Protein AF-A0A429MJQ7-F1 (afdb_monomer_lite)

Organism: Acinetobacter baumannii (NCBI:txid470)

Secondary structure (DSSP, 8-state):
-HHHHHHHHHHHHHHHHHHHHHHHHHHHHHHT-TTS-HHHHHHHHHHHHHHHHHHHTHHHHHHTHHHHHHTHHHHHHHHHHHHHHHHHHHHHHHHH-HHHHHHHHHHHHHHHHHHHHHHH-

InterPro domains:
  IPR000620 EamA domain [PF00892] (12-120)

Radius of gyration: 17.66 Å; chains: 1; bounding box: 42×36×40 Å

Structure (mmCIF, N/CA/C/O backbone):
data_AF-A0A429MJQ7-F1
#
_entry.id   AF-A0A429MJQ7-F1
#
loop_
_atom_site.group_PDB
_atom_site.id
_atom_site.type_symbol
_atom_site.label_atom_id
_atom_site.label_alt_id
_atom_site.label_comp_id
_atom_site.label_asym_id
_atom_site.label_entity_id
_atom_site.label_seq_id
_atom_site.pdbx_PDB_ins_code
_atom_site.Cartn_x
_atom_site.Cartn_y
_atom_site.Cartn_z
_atom_site.occupancy
_atom_site.B_iso_or_equiv
_atom_site.auth_seq_id
_atom_site.auth_comp_id
_atom_site.auth_asym_id
_atom_site.auth_atom_id
_atom_site.pdbx_PDB_model_num
ATOM 1 N N . MET A 1 1 ? -11.933 22.660 21.557 1.00 44.38 1 MET A N 1
ATOM 2 C CA . MET A 1 1 ? -12.218 21.911 20.311 1.00 44.38 1 MET A CA 1
ATOM 3 C C . MET A 1 1 ? -11.469 22.449 19.082 1.00 44.38 1 MET A C 1
ATOM 5 O O . MET A 1 1 ? -11.061 21.645 18.264 1.00 44.38 1 MET A O 1
ATOM 9 N N . ILE A 1 2 ? -11.197 23.759 18.964 1.00 45.25 2 ILE A N 1
ATOM 10 C CA . ILE A 1 2 ? -10.475 24.341 17.806 1.00 45.25 2 ILE A CA 1
ATOM 11 C C . ILE A 1 2 ? -8.938 24.143 17.866 1.00 45.25 2 ILE A C 1
ATOM 13 O O . ILE A 1 2 ? -8.299 24.021 16.824 1.00 45.25 2 ILE A O 1
ATOM 17 N N . SER A 1 3 ? -8.317 24.036 19.052 1.00 40.22 3 SER A N 1
ATOM 18 C CA . SER A 1 3 ? -6.850 23.861 19.140 1.00 40.22 3 SER A CA 1
ATOM 19 C C . SER A 1 3 ? -6.355 22.440 18.824 1.00 40.22 3 SER A C 1
ATOM 21 O O . SER A 1 3 ? -5.224 22.283 18.370 1.00 40.22 3 SER A O 1
ATOM 23 N N . VAL A 1 4 ? -7.203 21.413 18.978 1.00 48.84 4 VAL A N 1
ATOM 24 C CA . VAL A 1 4 ? -6.865 20.017 18.630 1.00 48.84 4 VAL A CA 1
ATOM 25 C C . VAL A 1 4 ? -6.755 19.844 17.109 1.00 48.84 4 VAL A C 1
ATOM 27 O O . VAL A 1 4 ? -5.870 19.142 16.633 1.00 48.84 4 VAL A O 1
ATOM 30 N N . ILE A 1 5 ? -7.569 20.570 16.335 1.00 51.25 5 ILE A N 1
ATOM 31 C CA . ILE A 1 5 ? -7.553 20.530 14.863 1.00 51.25 5 ILE A CA 1
ATOM 32 C C . ILE A 1 5 ? -6.274 21.183 14.309 1.00 51.25 5 ILE A C 1
ATOM 34 O O . ILE A 1 5 ? -5.675 20.674 13.363 1.00 51.25 5 ILE A O 1
ATOM 38 N N . LYS A 1 6 ? -5.785 22.258 14.947 1.00 48.09 6 LYS A N 1
ATOM 39 C CA . LYS A 1 6 ? -4.540 22.930 14.537 1.00 48.09 6 LYS A CA 1
ATOM 40 C C . LYS A 1 6 ? -3.301 22.053 14.739 1.00 48.09 6 LYS A C 1
ATOM 42 O O . LYS A 1 6 ? -2.450 22.023 13.861 1.00 48.09 6 LYS A O 1
ATOM 47 N N . ASN A 1 7 ? -3.214 21.312 15.849 1.00 50.38 7 ASN A N 1
ATOM 48 C CA . ASN A 1 7 ? -2.062 20.440 16.126 1.00 50.38 7 ASN A CA 1
ATOM 49 C C . ASN A 1 7 ? -2.110 19.123 15.325 1.00 50.38 7 ASN A C 1
ATOM 51 O O . ASN A 1 7 ? -1.074 18.570 14.961 1.00 50.38 7 ASN A O 1
ATOM 55 N N . SER A 1 8 ? -3.318 18.645 15.005 1.00 57.91 8 SER A N 1
ATOM 56 C CA . SER A 1 8 ? -3.534 17.450 14.182 1.00 57.91 8 SER A CA 1
ATOM 57 C C . SER A 1 8 ? -3.202 17.690 12.703 1.00 57.91 8 SER A C 1
ATOM 59 O O . SER A 1 8 ? -2.668 16.799 12.048 1.00 57.91 8 SER A O 1
ATOM 61 N N . SER A 1 9 ? -3.410 18.914 12.196 1.00 70.44 9 SER A N 1
ATOM 62 C CA . SER A 1 9 ? -3.032 19.279 10.824 1.00 70.44 9 SER A CA 1
ATOM 63 C C . SER A 1 9 ? -1.527 19.149 10.576 1.00 70.44 9 SER A C 1
ATOM 65 O O . SER A 1 9 ? -1.143 18.628 9.536 1.00 70.44 9 SER A O 1
ATOM 67 N N . TYR A 1 10 ? -0.669 19.563 11.516 1.00 82.75 10 TYR A N 1
ATOM 68 C CA . TYR A 1 10 ? 0.783 19.414 11.356 1.00 82.75 10 TYR A CA 1
ATOM 69 C C . TYR A 1 10 ? 1.220 17.948 11.414 1.00 82.75 10 TYR A C 1
ATOM 71 O O . TYR A 1 10 ? 2.026 17.525 10.590 1.00 82.75 10 TYR A O 1
ATOM 79 N N . GLY A 1 11 ? 0.653 17.162 12.336 1.00 87.25 11 GLY A N 1
ATOM 80 C CA . GLY A 1 11 ? 0.924 15.725 12.424 1.00 87.25 11 GLY A CA 1
ATOM 81 C C . GLY A 1 11 ? 0.511 14.972 11.156 1.00 87.25 11 GLY A C 1
ATOM 82 O O . GLY A 1 11 ? 1.292 14.182 10.633 1.00 87.25 11 GLY A O 1
ATOM 83 N N . GLY A 1 12 ? -0.675 15.274 10.617 1.00 89.25 12 GLY A N 1
ATOM 84 C CA . GLY A 1 12 ? -1.154 14.720 9.350 1.00 89.25 12 GLY A CA 1
ATOM 85 C C . GLY A 1 12 ? -0.268 15.110 8.167 1.00 89.25 12 GLY A C 1
ATOM 86 O O . GLY A 1 12 ? 0.134 14.243 7.397 1.00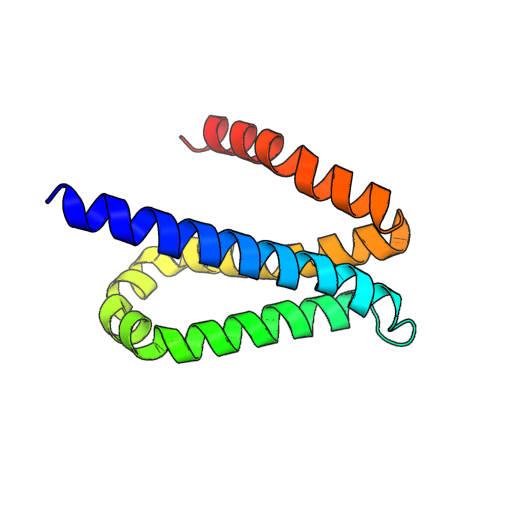 89.25 12 GLY A O 1
ATOM 87 N N . THR A 1 13 ? 0.116 16.385 8.057 1.00 92.31 13 THR A N 1
ATOM 88 C CA . THR A 1 13 ? 1.032 16.849 7.002 1.00 92.31 13 THR A CA 1
ATOM 89 C C . THR A 1 13 ? 2.386 16.148 7.079 1.00 92.31 13 THR A C 1
ATOM 91 O O . THR A 1 13 ? 2.883 15.674 6.061 1.00 92.31 13 THR A O 1
ATOM 94 N N . ILE A 1 14 ? 2.976 16.027 8.272 1.00 93.38 14 ILE A N 1
ATOM 95 C CA . ILE A 1 14 ? 4.250 15.316 8.456 1.00 93.38 14 ILE A CA 1
ATOM 96 C C . ILE A 1 14 ? 4.099 13.842 8.070 1.00 93.38 14 ILE A C 1
ATOM 98 O O . ILE A 1 14 ? 4.951 13.318 7.356 1.00 93.38 14 ILE A O 1
ATOM 102 N N . ALA A 1 15 ? 3.010 13.183 8.477 1.00 90.06 15 ALA A N 1
ATOM 103 C CA . ALA A 1 15 ? 2.746 11.796 8.106 1.00 90.06 15 ALA A CA 1
ATOM 104 C C . ALA A 1 15 ? 2.639 11.621 6.583 1.00 90.06 15 ALA A C 1
ATOM 106 O O . ALA A 1 15 ? 3.231 10.693 6.038 1.00 90.06 15 ALA A O 1
ATOM 107 N N . ILE A 1 16 ? 1.958 12.539 5.889 1.00 92.12 16 ILE A N 1
ATOM 108 C CA . ILE A 1 16 ? 1.861 12.537 4.423 1.00 92.12 16 ILE A CA 1
ATOM 109 C C . ILE A 1 16 ? 3.240 12.728 3.787 1.00 92.12 16 ILE A C 1
ATOM 111 O O . ILE A 1 16 ? 3.584 11.992 2.866 1.00 92.12 16 ILE A O 1
ATOM 115 N N . LEU A 1 17 ? 4.048 13.678 4.269 1.00 94.00 17 LEU A N 1
ATOM 116 C CA . LEU A 1 17 ? 5.394 13.921 3.739 1.00 94.00 17 LEU A CA 1
ATOM 117 C C . LEU A 1 17 ? 6.310 12.706 3.922 1.00 94.00 17 LEU A C 1
ATOM 119 O O . LEU A 1 17 ? 6.974 12.292 2.973 1.00 94.00 17 LEU A O 1
ATOM 123 N N . VAL A 1 18 ? 6.309 12.101 5.113 1.00 93.56 18 VAL A N 1
ATOM 124 C CA . VAL A 1 18 ? 7.081 10.884 5.403 1.00 93.56 18 VAL A CA 1
ATOM 125 C C . VAL A 1 18 ? 6.604 9.726 4.529 1.00 93.56 18 VAL A C 1
ATOM 127 O O . VAL A 1 18 ? 7.428 9.064 3.903 1.00 93.56 18 VAL A O 1
ATOM 130 N N . ALA A 1 19 ? 5.291 9.507 4.424 1.00 90.25 19 ALA A N 1
ATOM 131 C CA . ALA A 1 19 ? 4.727 8.464 3.573 1.00 90.25 19 ALA A CA 1
ATOM 132 C C . ALA A 1 19 ? 5.092 8.677 2.097 1.00 90.25 19 ALA A C 1
ATOM 134 O O . ALA A 1 19 ? 5.498 7.733 1.430 1.00 90.25 19 ALA A O 1
ATOM 135 N N . SER A 1 20 ? 5.020 9.915 1.606 1.00 89.12 20 SER A N 1
ATOM 136 C CA . SER A 1 20 ? 5.362 10.270 0.223 1.00 89.12 20 SER A CA 1
ATOM 137 C C . SER A 1 20 ? 6.841 10.025 -0.065 1.00 89.12 20 SER A C 1
ATOM 139 O O . SER A 1 20 ? 7.189 9.481 -1.111 1.00 89.12 20 SER A O 1
ATOM 141 N N . PHE A 1 21 ? 7.714 10.381 0.881 1.00 91.50 21 PHE A N 1
ATOM 142 C CA . PHE A 1 21 ? 9.149 10.142 0.775 1.00 91.50 21 PHE A CA 1
ATOM 143 C C . PHE A 1 21 ? 9.477 8.643 0.765 1.00 91.50 21 PHE A C 1
ATOM 145 O O . PHE A 1 21 ? 10.169 8.176 -0.136 1.00 91.50 21 PHE A O 1
ATOM 152 N N . LEU A 1 22 ? 8.938 7.875 1.719 1.00 89.50 22 LEU A N 1
ATOM 153 C CA . LEU A 1 22 ? 9.132 6.420 1.797 1.00 89.50 22 LEU A CA 1
ATOM 154 C C . LEU A 1 22 ? 8.569 5.694 0.567 1.00 89.50 22 LEU A C 1
ATOM 156 O O . LEU A 1 22 ? 9.185 4.772 0.034 1.00 89.50 22 LEU A O 1
ATOM 160 N N . TRP A 1 23 ? 7.400 6.114 0.089 1.00 85.94 23 TRP A N 1
ATOM 161 C CA . TRP A 1 23 ? 6.774 5.508 -1.079 1.00 85.94 23 TRP A CA 1
ATOM 162 C C . TRP A 1 23 ? 7.561 5.826 -2.360 1.00 85.94 23 TRP A C 1
ATOM 164 O O . TRP A 1 23 ? 7.842 4.926 -3.151 1.00 85.94 23 TRP A O 1
ATOM 174 N N . GLY A 1 24 ? 8.026 7.071 -2.519 1.00 82.38 24 GLY A N 1
ATOM 175 C CA . GLY A 1 24 ? 8.863 7.486 -3.647 1.00 82.38 24 GLY A CA 1
ATOM 176 C C . GLY A 1 24 ? 10.205 6.748 -3.733 1.00 82.38 24 GLY A C 1
ATOM 177 O O . GLY A 1 24 ? 10.648 6.411 -4.830 1.00 82.38 24 GLY A O 1
ATOM 178 N N . THR A 1 25 ? 10.844 6.425 -2.601 1.00 85.06 25 THR A N 1
ATOM 179 C CA . THR A 1 25 ? 12.106 5.659 -2.599 1.00 85.06 25 THR A CA 1
ATOM 180 C C . THR A 1 25 ? 11.916 4.175 -2.898 1.00 85.06 25 THR A C 1
ATOM 182 O O . THR A 1 25 ? 12.859 3.530 -3.358 1.00 85.06 25 THR A O 1
ATOM 185 N N . THR A 1 26 ? 10.709 3.631 -2.712 1.00 82.56 26 THR A N 1
ATOM 186 C CA . THR A 1 26 ? 10.424 2.209 -2.962 1.00 82.56 26 THR A CA 1
ATOM 187 C C . THR A 1 26 ? 10.586 1.855 -4.445 1.00 82.56 26 THR A C 1
ATOM 189 O O . THR A 1 26 ? 11.200 0.840 -4.768 1.00 82.56 26 THR A O 1
ATOM 192 N N . GLY A 1 27 ? 10.114 2.712 -5.361 1.00 73.06 27 GLY A N 1
ATOM 193 C CA . GLY A 1 27 ? 10.277 2.504 -6.807 1.00 73.06 27 GLY A CA 1
ATOM 194 C C . GLY A 1 27 ? 11.745 2.519 -7.250 1.00 73.06 27 GLY A C 1
ATOM 195 O O . GLY A 1 27 ? 12.167 1.682 -8.046 1.00 73.06 27 GLY A O 1
ATOM 196 N N . THR A 1 28 ? 12.548 3.415 -6.673 1.00 77.81 28 THR A N 1
ATOM 197 C CA . THR A 1 28 ? 13.997 3.474 -6.907 1.00 77.81 28 THR A CA 1
ATOM 198 C C . THR A 1 28 ? 14.704 2.238 -6.347 1.00 77.81 28 THR A C 1
ATOM 200 O O . THR A 1 28 ? 15.503 1.623 -7.046 1.00 77.81 28 THR A O 1
ATOM 203 N N . ALA A 1 29 ? 14.380 1.819 -5.120 1.00 82.88 29 ALA A N 1
ATOM 204 C 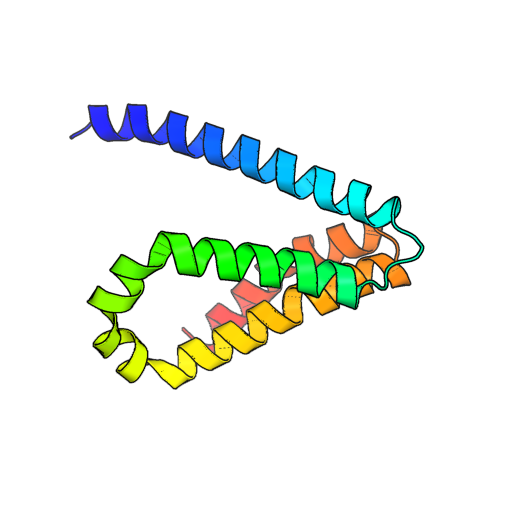CA . ALA A 1 29 ? 14.932 0.603 -4.522 1.00 82.88 29 ALA A CA 1
ATOM 205 C C . ALA A 1 29 ? 14.588 -0.652 -5.345 1.00 82.88 29 ALA A C 1
ATOM 207 O O . ALA A 1 29 ? 15.451 -1.500 -5.557 1.00 82.88 29 ALA A O 1
ATOM 208 N N . ALA A 1 30 ? 13.360 -0.736 -5.868 1.00 79.12 30 ALA A N 1
ATOM 209 C CA . ALA A 1 30 ? 12.933 -1.807 -6.764 1.00 79.12 30 ALA A CA 1
ATOM 210 C C . ALA A 1 30 ? 13.733 -1.819 -8.080 1.00 79.12 30 ALA A C 1
ATOM 212 O O . ALA A 1 30 ? 14.127 -2.885 -8.547 1.00 79.12 30 ALA A O 1
ATOM 213 N N . ALA A 1 31 ? 14.033 -0.645 -8.648 1.00 77.62 31 ALA A N 1
ATOM 214 C CA . ALA A 1 31 ? 14.838 -0.522 -9.866 1.00 77.62 31 ALA A CA 1
ATOM 215 C C . ALA A 1 31 ? 16.288 -1.009 -9.684 1.00 77.62 31 ALA A C 1
ATOM 217 O O . ALA A 1 31 ? 16.879 -1.555 -10.614 1.00 77.62 31 ALA A O 1
ATOM 218 N N . PHE A 1 32 ? 16.853 -0.843 -8.484 1.00 83.81 32 PHE A N 1
ATOM 219 C CA . PHE A 1 32 ? 18.202 -1.305 -8.138 1.00 83.81 32 PHE A CA 1
ATOM 220 C C . PHE A 1 32 ? 18.269 -2.778 -7.693 1.00 83.81 32 PHE A C 1
ATOM 222 O O . PHE A 1 32 ? 19.350 -3.257 -7.352 1.00 83.81 32 PHE A O 1
ATOM 229 N N . ALA A 1 33 ? 17.157 -3.520 -7.736 1.00 83.50 33 ALA A N 1
ATOM 230 C CA . ALA A 1 33 ? 17.091 -4.944 -7.400 1.00 83.50 33 ALA A CA 1
ATOM 231 C C . ALA A 1 33 ? 16.745 -5.821 -8.628 1.00 83.50 33 ALA A C 1
ATOM 233 O O . ALA A 1 33 ? 15.738 -6.531 -8.609 1.00 83.50 33 ALA A O 1
ATOM 234 N N . PRO A 1 34 ? 17.566 -5.824 -9.702 1.00 78.81 34 PRO A N 1
ATOM 235 C CA . PRO A 1 34 ? 17.228 -6.467 -10.979 1.00 78.81 34 PRO A CA 1
ATOM 236 C C . PRO A 1 34 ? 17.122 -7.998 -10.905 1.00 78.81 34 PRO A C 1
ATOM 238 O O . PRO A 1 34 ? 16.581 -8.626 -11.810 1.00 78.81 34 PRO A O 1
ATOM 241 N N . THR A 1 35 ? 17.648 -8.613 -9.845 1.00 85.38 35 THR A N 1
ATOM 242 C CA . THR A 1 35 ? 17.598 -10.063 -9.613 1.00 85.38 35 THR A CA 1
ATOM 243 C C . THR A 1 35 ? 16.279 -10.527 -8.991 1.00 85.38 35 THR A C 1
ATOM 245 O O . THR A 1 35 ? 16.020 -11.730 -8.951 1.00 85.38 35 THR A O 1
ATOM 248 N N . LEU A 1 36 ? 15.442 -9.605 -8.501 1.00 85.31 36 LEU A N 1
ATOM 249 C CA . LEU A 1 36 ? 14.156 -9.913 -7.881 1.00 85.31 36 LEU A CA 1
ATOM 250 C C . LEU A 1 36 ? 13.013 -9.677 -8.870 1.00 85.31 36 LEU A C 1
ATOM 252 O O . LEU A 1 36 ? 12.907 -8.624 -9.493 1.00 85.31 36 LEU A O 1
ATOM 256 N N . GLY A 1 37 ? 12.116 -10.657 -8.987 1.00 84.81 37 GLY A N 1
ATOM 257 C CA . GLY A 1 37 ? 10.925 -10.518 -9.822 1.00 84.81 37 GLY A CA 1
ATOM 258 C C . GLY A 1 37 ? 9.953 -9.453 -9.277 1.00 84.81 37 GLY A C 1
ATOM 259 O O . GLY A 1 37 ? 9.829 -9.317 -8.055 1.00 84.81 37 GLY A O 1
ATOM 260 N N . PRO A 1 38 ? 9.179 -8.762 -10.139 1.00 80.88 38 PRO A N 1
ATOM 261 C CA . PRO A 1 38 ? 8.201 -7.750 -9.716 1.00 80.88 38 PRO A CA 1
ATOM 262 C C . PRO A 1 38 ? 7.169 -8.277 -8.710 1.00 80.88 38 PRO A C 1
ATOM 264 O O . PRO A 1 38 ? 6.775 -7.571 -7.783 1.00 80.88 38 PRO A O 1
ATOM 267 N N . LEU A 1 39 ? 6.778 -9.550 -8.850 1.00 84.44 39 LEU A N 1
ATOM 268 C CA . LEU A 1 39 ? 5.874 -10.213 -7.913 1.00 84.44 39 LEU A CA 1
ATOM 269 C C . LEU A 1 39 ? 6.501 -10.380 -6.525 1.00 84.44 39 LEU A C 1
ATOM 271 O O . LEU A 1 39 ? 5.811 -10.196 -5.528 1.00 84.44 39 LEU A O 1
ATOM 275 N N . ALA A 1 40 ? 7.796 -10.703 -6.449 1.00 87.62 40 ALA A N 1
ATOM 276 C CA . ALA A 1 40 ? 8.495 -10.859 -5.176 1.00 87.62 40 ALA A CA 1
ATOM 277 C C . ALA A 1 40 ? 8.608 -9.514 -4.447 1.00 87.62 40 ALA A C 1
ATOM 279 O O . ALA A 1 40 ? 8.330 -9.438 -3.253 1.00 87.62 40 ALA A O 1
ATOM 280 N N . ILE A 1 41 ? 8.932 -8.444 -5.180 1.00 86.88 41 ILE A N 1
ATOM 281 C CA . ILE A 1 41 ? 8.987 -7.079 -4.640 1.00 86.88 41 ILE A CA 1
ATOM 282 C C . ILE A 1 41 ? 7.608 -6.665 -4.108 1.00 86.88 41 ILE A C 1
ATOM 284 O O . ILE A 1 41 ? 7.494 -6.253 -2.954 1.00 86.88 41 ILE A O 1
ATOM 288 N N . GLY A 1 42 ? 6.552 -6.840 -4.9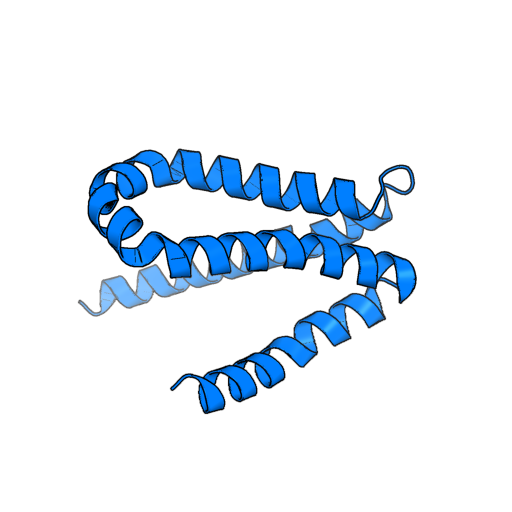10 1.00 84.62 42 GLY A N 1
ATOM 289 C CA . GLY A 1 42 ? 5.180 -6.534 -4.501 1.00 84.62 42 GLY A CA 1
ATOM 290 C C . GLY A 1 42 ? 4.725 -7.344 -3.284 1.00 84.62 42 GLY A C 1
ATOM 291 O O . GLY A 1 42 ? 4.179 -6.775 -2.339 1.00 84.62 42 GLY A O 1
ATOM 292 N N . ALA A 1 43 ? 4.999 -8.652 -3.269 1.00 88.62 43 ALA A N 1
ATOM 293 C CA . ALA A 1 43 ? 4.629 -9.547 -2.176 1.00 88.62 43 ALA A CA 1
ATOM 294 C C . ALA A 1 43 ? 5.358 -9.214 -0.869 1.00 88.62 43 ALA A C 1
ATOM 296 O O . ALA A 1 43 ? 4.730 -9.205 0.185 1.00 88.62 43 ALA A O 1
ATOM 297 N N . VAL A 1 44 ? 6.656 -8.900 -0.912 1.00 89.12 44 VAL A N 1
ATOM 298 C CA . VAL A 1 44 ? 7.414 -8.523 0.291 1.00 89.12 44 VAL A CA 1
ATOM 299 C C . VAL A 1 44 ? 6.982 -7.149 0.798 1.00 89.12 44 VAL A C 1
ATOM 301 O O . VAL A 1 44 ? 6.747 -6.997 1.995 1.00 89.12 44 VAL A O 1
ATOM 304 N N . ALA A 1 45 ? 6.823 -6.164 -0.090 1.00 86.12 45 ALA A N 1
ATOM 305 C CA . ALA A 1 45 ? 6.432 -4.812 0.299 1.00 86.12 45 ALA A CA 1
ATOM 306 C C . ALA A 1 45 ? 5.038 -4.785 0.947 1.00 86.12 45 ALA A C 1
ATOM 308 O O . ALA A 1 45 ? 4.879 -4.273 2.056 1.00 86.12 45 ALA A O 1
ATOM 309 N N . MET A 1 46 ? 4.032 -5.373 0.292 1.00 87.06 46 MET A N 1
ATOM 310 C CA . MET A 1 46 ? 2.661 -5.368 0.809 1.00 87.06 46 MET A CA 1
ATOM 311 C C . MET A 1 46 ? 2.374 -6.473 1.817 1.00 87.06 46 MET A C 1
ATOM 313 O O . MET A 1 46 ? 1.664 -6.221 2.785 1.00 87.06 46 MET A O 1
ATOM 317 N N . GLY A 1 47 ? 2.948 -7.664 1.656 1.00 88.69 47 GLY A N 1
ATOM 318 C CA . GLY A 1 47 ? 2.839 -8.725 2.655 1.00 88.69 47 GLY A CA 1
ATOM 319 C C . GLY A 1 47 ? 3.523 -8.329 3.960 1.00 88.69 47 GLY A C 1
ATOM 320 O O . GLY A 1 47 ? 2.917 -8.420 5.023 1.00 88.69 47 GLY A O 1
ATOM 321 N N . GLY A 1 48 ? 4.749 -7.802 3.887 1.00 90.69 48 GLY A N 1
ATOM 322 C CA . GLY A 1 48 ? 5.477 -7.300 5.051 1.00 90.69 48 GLY A CA 1
ATOM 323 C C . GLY A 1 48 ? 4.779 -6.108 5.706 1.00 90.69 48 GLY A C 1
ATOM 324 O O . GLY A 1 48 ? 4.507 -6.142 6.905 1.00 90.69 48 GLY A O 1
ATOM 325 N N . GLY A 1 49 ? 4.420 -5.085 4.922 1.00 89.88 49 GLY A N 1
ATOM 326 C CA . GLY A 1 49 ? 3.695 -3.915 5.426 1.00 89.88 49 GLY A CA 1
ATOM 327 C C . GLY A 1 49 ? 2.341 -4.273 6.045 1.00 89.88 49 GLY A C 1
ATOM 328 O O . GLY A 1 49 ? 2.029 -3.821 7.145 1.00 89.88 49 GLY A O 1
ATOM 329 N N . GLY A 1 50 ? 1.571 -5.145 5.391 1.00 91.19 50 GLY A N 1
ATOM 330 C CA . GLY A 1 50 ? 0.275 -5.618 5.876 1.00 91.19 50 GLY A CA 1
ATOM 331 C C . GLY A 1 50 ? 0.377 -6.441 7.159 1.00 91.19 50 GLY A C 1
ATOM 332 O O . GLY A 1 50 ? -0.417 -6.239 8.076 1.00 91.19 50 GLY A O 1
ATOM 333 N N . LEU A 1 51 ? 1.381 -7.318 7.276 1.00 93.69 51 LEU A N 1
ATOM 334 C CA . LEU A 1 51 ? 1.641 -8.068 8.509 1.00 93.69 51 LEU A CA 1
ATOM 335 C C . LEU A 1 51 ? 2.024 -7.136 9.661 1.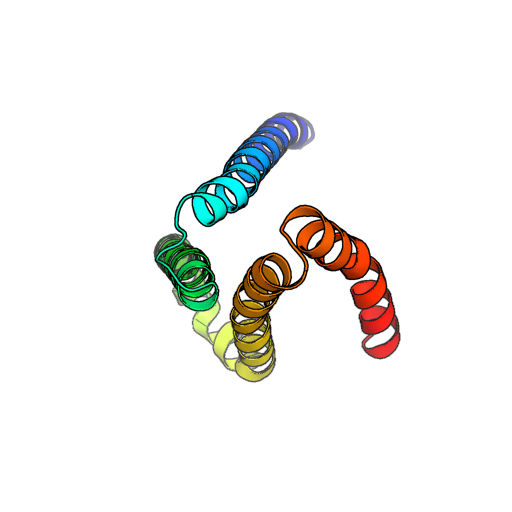00 93.69 51 LEU A C 1
ATOM 337 O O . LEU A 1 51 ? 1.458 -7.249 10.747 1.00 93.69 51 LEU A O 1
ATOM 341 N N . LEU A 1 52 ? 2.932 -6.185 9.428 1.00 93.75 52 LEU A N 1
ATOM 342 C CA . LEU A 1 52 ? 3.299 -5.186 10.434 1.00 93.75 52 LEU A CA 1
ATOM 343 C C . LEU A 1 52 ? 2.082 -4.361 10.869 1.00 93.75 52 LEU A C 1
ATOM 345 O O . LEU A 1 52 ? 1.862 -4.165 12.063 1.00 93.75 52 LEU A O 1
ATOM 349 N N . GLN A 1 53 ? 1.247 -3.939 9.919 1.00 91.62 53 GLN A N 1
ATOM 350 C CA . GLN A 1 53 ? 0.017 -3.211 10.209 1.00 91.62 53 GLN A CA 1
ATOM 351 C C . GLN A 1 53 ? -0.981 -4.062 11.006 1.00 91.62 53 GLN A C 1
ATOM 353 O O . GLN A 1 53 ? -1.584 -3.557 11.951 1.00 91.62 53 GLN A O 1
ATOM 358 N N . ALA A 1 54 ? -1.123 -5.353 10.693 1.00 92.44 54 ALA A N 1
ATOM 359 C CA . ALA A 1 54 ? -1.974 -6.275 11.442 1.00 92.44 54 ALA A CA 1
ATOM 360 C C . ALA A 1 54 ? -1.474 -6.494 12.880 1.00 92.44 54 ALA A C 1
ATOM 362 O O . ALA A 1 54 ? -2.285 -6.588 13.801 1.00 92.44 54 ALA A O 1
ATOM 363 N N . LEU A 1 55 ? -0.153 -6.529 13.092 1.00 95.50 55 LEU A N 1
ATOM 364 C CA . LEU A 1 55 ? 0.444 -6.618 14.427 1.00 95.50 55 LEU A CA 1
ATOM 365 C C . LEU A 1 55 ? 0.162 -5.355 15.249 1.00 95.50 55 LEU A C 1
ATOM 367 O O . LEU A 1 55 ? -0.302 -5.460 16.387 1.00 95.50 55 LEU A O 1
ATOM 371 N N . ILE A 1 56 ? 0.370 -4.174 14.660 1.00 95.38 56 ILE A N 1
ATOM 372 C CA . ILE A 1 56 ? 0.090 -2.882 15.308 1.00 95.38 56 ILE A CA 1
ATOM 373 C C . ILE A 1 56 ? -1.408 -2.747 15.621 1.00 95.38 56 ILE A C 1
ATOM 375 O O . ILE A 1 56 ? -1.781 -2.330 16.714 1.00 95.38 56 ILE A O 1
ATOM 379 N N . ALA A 1 57 ? -2.279 -3.153 14.695 1.00 93.69 57 ALA A N 1
ATOM 380 C CA . ALA A 1 57 ? -3.732 -3.078 14.840 1.00 93.69 57 ALA A CA 1
ATOM 381 C C . ALA A 1 57 ? -4.354 -4.293 15.557 1.00 93.69 57 ALA A C 1
ATOM 383 O O . ALA A 1 57 ? -5.580 -4.412 15.613 1.00 93.69 57 ALA A O 1
ATOM 384 N N . SER A 1 58 ? -3.550 -5.202 16.115 1.00 92.69 58 SER A N 1
ATOM 385 C CA . SER A 1 58 ? -4.021 -6.489 16.649 1.00 92.69 58 SER A CA 1
ATOM 386 C C . SER A 1 58 ? -5.087 -6.344 17.740 1.00 92.69 58 SER A C 1
ATOM 388 O O . SER A 1 58 ? -6.059 -7.103 17.761 1.00 92.69 58 SER A O 1
ATOM 390 N N . GLN A 1 59 ? -4.961 -5.342 18.615 1.00 92.38 59 GLN A N 1
ATOM 391 C CA . GLN A 1 59 ? -5.973 -5.049 19.629 1.00 92.38 59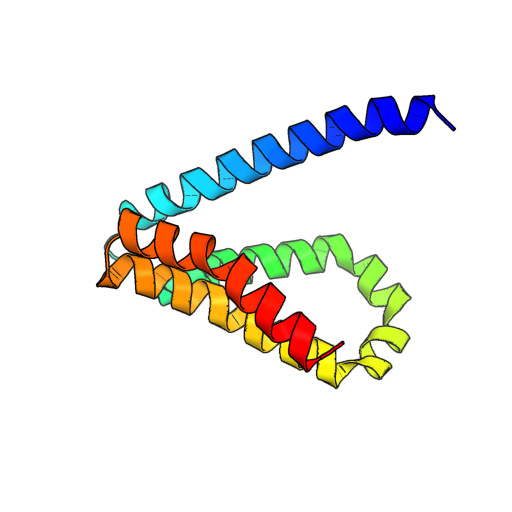 GLN A CA 1
ATOM 392 C C . GLN A 1 59 ? -7.296 -4.590 18.996 1.00 92.38 59 GLN A C 1
ATOM 394 O O . GLN A 1 59 ? -8.346 -5.145 19.316 1.00 92.38 59 GLN A O 1
ATOM 399 N N . ALA A 1 60 ? -7.247 -3.656 18.043 1.00 91.94 60 ALA A N 1
ATOM 400 C CA . ALA A 1 60 ? -8.434 -3.158 17.350 1.00 91.94 60 ALA A CA 1
ATOM 401 C C . ALA A 1 60 ? -9.146 -4.269 16.556 1.00 91.94 60 ALA A C 1
ATOM 403 O O . ALA A 1 60 ? -10.372 -4.383 16.614 1.00 91.94 60 ALA A O 1
ATOM 404 N N . ILE A 1 61 ? -8.384 -5.144 15.886 1.00 92.50 61 ILE A N 1
ATOM 405 C CA . ILE A 1 61 ? -8.908 -6.331 15.187 1.00 92.50 61 ILE A CA 1
ATOM 406 C C . ILE A 1 61 ? -9.640 -7.245 16.173 1.00 92.50 61 ILE A C 1
ATOM 408 O O . ILE A 1 61 ? -10.747 -7.711 15.896 1.00 92.50 61 ILE A O 1
ATOM 412 N N . ARG A 1 62 ? -9.048 -7.486 17.350 1.00 93.00 62 ARG A N 1
ATOM 413 C CA . ARG A 1 62 ? -9.687 -8.289 18.396 1.00 93.00 62 ARG A CA 1
ATOM 414 C C . ARG A 1 62 ? -10.966 -7.628 18.886 1.00 93.00 62 ARG A C 1
ATOM 416 O O . ARG A 1 62 ? -11.947 -8.342 19.047 1.00 93.00 62 ARG A O 1
ATOM 423 N N . GLU A 1 63 ? -10.989 -6.327 19.128 1.00 94.25 63 GLU A N 1
ATOM 424 C CA . GLU A 1 63 ? -12.187 -5.616 19.596 1.00 94.25 63 GLU A CA 1
ATOM 425 C C . GLU A 1 63 ? -13.331 -5.667 18.565 1.00 94.25 63 GLU A C 1
ATOM 427 O O . GLU A 1 63 ? -14.483 -5.877 18.936 1.00 94.25 63 GLU A O 1
ATOM 432 N N . HIS A 1 64 ? -13.017 -5.613 17.267 1.00 92.81 64 HIS A N 1
ATOM 433 C CA . HIS A 1 64 ? -14.004 -5.529 16.180 1.00 92.81 64 HIS A CA 1
ATOM 434 C C . HIS A 1 64 ? -14.289 -6.870 15.477 1.00 92.81 64 HIS A C 1
ATOM 436 O O . HIS A 1 64 ? -14.909 -6.913 14.414 1.00 92.81 64 HIS A O 1
ATOM 442 N N . ARG A 1 65 ? -13.893 -7.998 16.077 1.00 91.50 65 ARG A N 1
ATOM 443 C CA . ARG A 1 65 ? -14.028 -9.356 15.509 1.00 91.50 65 ARG A CA 1
ATOM 444 C C . ARG A 1 65 ? -15.443 -9.735 15.051 1.00 91.50 65 ARG A C 1
ATOM 446 O O . ARG A 1 65 ? -15.601 -10.379 14.017 1.00 91.50 65 ARG A O 1
ATOM 453 N N . GLN A 1 66 ? -16.480 -9.303 15.771 1.00 91.75 66 GLN A N 1
ATOM 454 C CA . GLN A 1 66 ? -17.875 -9.550 15.373 1.00 91.75 66 GLN A CA 1
ATOM 455 C C . GLN A 1 66 ? -18.273 -8.758 14.118 1.00 91.75 66 GLN A C 1
ATOM 457 O O . GLN A 1 66 ? -18.972 -9.280 13.251 1.00 91.75 66 GLN A O 1
ATOM 462 N N . PHE A 1 67 ? -17.796 -7.516 13.992 1.00 92.44 67 PHE A N 1
ATOM 463 C CA . PHE A 1 67 ? -18.022 -6.690 12.806 1.00 92.44 67 PHE A CA 1
ATOM 464 C C . PHE A 1 67 ? -17.297 -7.259 11.582 1.00 92.44 67 PHE A C 1
ATOM 466 O O . PHE A 1 67 ? -17.872 -7.301 10.496 1.00 92.44 67 PHE A O 1
ATOM 473 N N . ILE A 1 68 ? -16.074 -7.762 11.774 1.00 91.12 68 ILE A N 1
ATOM 474 C CA . ILE A 1 68 ? -15.299 -8.451 10.734 1.00 91.12 68 ILE A CA 1
ATOM 475 C C . ILE A 1 68 ? -16.065 -9.674 10.220 1.00 91.12 68 ILE A C 1
ATOM 477 O O . ILE A 1 68 ? -16.261 -9.811 9.016 1.00 91.12 68 ILE A O 1
ATOM 481 N N . GLY A 1 69 ? -16.566 -10.523 11.125 1.00 91.31 69 GLY A N 1
ATOM 482 C CA . GLY A 1 69 ? -17.336 -11.710 10.745 1.00 91.31 69 GLY A CA 1
ATOM 483 C C . GLY A 1 69 ? -18.603 -11.377 9.952 1.00 91.31 69 GLY A C 1
ATOM 484 O O . GLY A 1 69 ? -18.918 -12.061 8.982 1.00 91.31 69 GLY A O 1
ATOM 485 N N . ARG A 1 70 ? -19.301 -10.291 10.310 1.00 94.56 70 ARG A N 1
ATOM 486 C CA . ARG A 1 70 ? -20.533 -9.876 9.621 1.00 94.56 70 ARG A CA 1
ATOM 487 C C . ARG A 1 70 ? -20.293 -9.294 8.223 1.00 94.56 70 ARG A C 1
ATOM 489 O O . ARG A 1 70 ? -21.186 -9.372 7.389 1.00 94.56 70 ARG A O 1
ATOM 496 N N . ASN A 1 71 ? -19.105 -8.751 7.957 1.00 94.88 71 ASN A N 1
ATOM 497 C CA . ASN A 1 71 ? -18.750 -8.110 6.683 1.00 94.88 71 ASN A CA 1
ATOM 498 C C . ASN A 1 71 ? -17.688 -8.893 5.894 1.00 94.88 71 ASN A C 1
ATOM 500 O O . ASN A 1 71 ? -16.987 -8.322 5.056 1.00 94.88 71 ASN A O 1
ATOM 504 N N . ILE A 1 72 ? -17.553 -10.199 6.151 1.00 94.19 72 ILE A N 1
ATOM 505 C CA . ILE A 1 72 ? -16.460 -11.014 5.610 1.00 94.19 72 ILE A CA 1
ATOM 506 C C . ILE A 1 72 ? -16.377 -10.973 4.079 1.00 94.19 72 ILE A C 1
ATOM 508 O O . ILE A 1 72 ? -15.277 -10.931 3.541 1.00 94.19 72 ILE A O 1
ATOM 512 N N . SER A 1 73 ? -17.507 -10.899 3.370 1.00 94.38 73 SER A N 1
ATOM 513 C CA . SER A 1 73 ? -17.530 -10.829 1.902 1.00 94.38 73 SER A CA 1
ATOM 514 C C . SER A 1 73 ? -16.843 -9.569 1.364 1.00 94.38 73 SER A C 1
ATOM 516 O O . SER A 1 73 ? -16.037 -9.651 0.440 1.00 94.38 73 SER A O 1
ATOM 518 N N . ILE A 1 74 ? -17.111 -8.410 1.975 1.00 93.38 74 ILE A N 1
ATOM 519 C CA . ILE A 1 74 ? -16.486 -7.130 1.603 1.00 93.38 74 ILE A CA 1
ATOM 520 C C . ILE A 1 74 ? -15.002 -7.147 1.973 1.00 93.38 74 ILE A C 1
ATOM 522 O O . ILE A 1 74 ? -14.159 -6.677 1.213 1.00 93.38 74 ILE A O 1
ATOM 526 N N . ILE A 1 75 ? -14.664 -7.740 3.119 1.00 93.56 75 ILE A N 1
ATOM 527 C CA . ILE A 1 75 ? -13.273 -7.880 3.554 1.00 93.56 75 ILE A CA 1
ATOM 528 C C . ILE A 1 75 ? -12.493 -8.770 2.585 1.00 93.56 75 ILE A C 1
ATOM 530 O O . ILE A 1 75 ? -11.389 -8.404 2.199 1.00 93.56 75 ILE A O 1
ATOM 534 N N . LEU A 1 76 ? -13.059 -9.895 2.144 1.00 94.62 76 LEU A N 1
ATOM 535 C CA . LEU A 1 76 ? -12.427 -10.779 1.164 1.00 94.62 76 LEU A CA 1
ATOM 536 C C . LEU A 1 76 ? -12.220 -10.081 -0.182 1.00 94.62 76 LEU A C 1
ATOM 538 O O . LEU A 1 76 ? -11.141 -10.204 -0.758 1.00 94.62 76 LEU A O 1
ATOM 542 N N . LEU A 1 77 ? -13.200 -9.301 -0.648 1.00 94.69 77 LEU A N 1
ATOM 543 C CA . LEU A 1 77 ? -13.039 -8.460 -1.836 1.00 94.69 77 LEU A CA 1
ATOM 544 C C . LEU A 1 77 ? -11.856 -7.494 -1.664 1.00 94.69 77 LEU A C 1
ATOM 546 O O . LEU A 1 77 ? -10.992 -7.417 -2.535 1.00 94.69 77 LEU A O 1
ATOM 550 N N . GLY A 1 78 ? -11.785 -6.810 -0.518 1.00 92.25 78 GLY A N 1
ATOM 551 C CA . GLY A 1 78 ? -10.682 -5.914 -0.179 1.00 92.25 78 GLY A CA 1
ATOM 552 C C . GLY A 1 78 ? -9.330 -6.629 -0.138 1.00 92.25 78 GLY A C 1
ATOM 553 O O . GLY A 1 78 ? -8.365 -6.130 -0.705 1.00 92.25 78 GLY A O 1
ATOM 554 N N . VAL A 1 79 ? -9.258 -7.821 0.460 1.00 92.12 79 VAL A N 1
ATOM 555 C CA . VAL A 1 79 ? -8.038 -8.645 0.517 1.00 92.12 79 VAL A CA 1
ATOM 556 C C . VAL A 1 79 ? -7.564 -9.018 -0.884 1.00 92.12 79 VAL A C 1
ATOM 558 O O . VAL A 1 79 ? -6.381 -8.878 -1.186 1.00 92.12 79 VAL A O 1
ATOM 561 N N . VAL A 1 80 ? -8.474 -9.456 -1.756 1.00 94.50 80 VAL A N 1
ATOM 562 C CA . VAL A 1 80 ? -8.140 -9.804 -3.142 1.00 94.50 80 VAL A CA 1
ATOM 563 C C . VAL A 1 80 ? -7.678 -8.565 -3.910 1.00 94.50 80 VAL A C 1
ATOM 565 O O . VAL A 1 80 ? -6.631 -8.604 -4.553 1.00 94.50 80 VAL A O 1
ATOM 568 N N . ALA A 1 81 ? -8.399 -7.447 -3.802 1.00 92.25 81 ALA A N 1
ATOM 569 C CA . ALA A 1 81 ? -8.046 -6.202 -4.481 1.00 92.25 81 ALA A CA 1
ATOM 570 C C . ALA A 1 81 ? -6.676 -5.663 -4.033 1.00 92.25 81 ALA A C 1
ATOM 572 O O . ALA A 1 81 ? -5.814 -5.384 -4.867 1.00 92.25 81 ALA A O 1
ATOM 573 N N . VAL A 1 82 ? -6.446 -5.578 -2.718 1.00 90.38 82 VAL A N 1
ATOM 574 C CA . VAL A 1 82 ? -5.181 -5.120 -2.124 1.00 90.38 82 VAL A CA 1
ATOM 575 C C . VAL A 1 82 ? -4.041 -6.094 -2.415 1.00 90.38 82 VAL A C 1
ATOM 577 O O . VAL A 1 82 ? -2.912 -5.656 -2.588 1.00 90.38 82 VAL A O 1
ATOM 580 N N . GLY A 1 83 ? -4.306 -7.398 -2.517 1.00 90.38 83 GLY A N 1
ATOM 581 C CA . GLY A 1 83 ? -3.295 -8.388 -2.892 1.00 90.38 83 GLY A CA 1
ATOM 582 C C . GLY A 1 83 ? -2.877 -8.299 -4.362 1.00 90.38 83 GLY A C 1
ATOM 583 O O . GLY A 1 83 ? -1.695 -8.417 -4.679 1.00 90.38 83 GLY A O 1
ATOM 584 N N . ILE A 1 84 ? -3.829 -8.059 -5.267 1.00 92.31 84 ILE A N 1
ATOM 585 C CA . ILE A 1 84 ? -3.570 -7.972 -6.711 1.00 92.31 84 ILE A CA 1
ATOM 586 C C . ILE A 1 84 ? -2.904 -6.645 -7.084 1.00 92.31 84 ILE A C 1
ATOM 588 O O . ILE A 1 84 ? -1.997 -6.636 -7.919 1.00 92.31 84 ILE A O 1
ATOM 592 N N . TYR A 1 85 ? -3.322 -5.534 -6.470 1.00 90.12 85 TYR A N 1
ATOM 593 C CA . TYR A 1 85 ? -2.856 -4.188 -6.822 1.00 90.12 85 TYR A CA 1
ATOM 594 C C . TYR A 1 85 ? -1.319 -4.060 -6.917 1.00 90.12 85 TYR A C 1
ATOM 596 O O . TYR A 1 85 ? -0.834 -3.655 -7.974 1.00 90.12 85 TYR A O 1
ATOM 604 N N . PRO A 1 86 ? -0.520 -4.443 -5.902 1.00 87.31 86 PRO A N 1
ATOM 605 C CA . PRO A 1 86 ? 0.932 -4.295 -5.929 1.00 87.31 86 PRO A CA 1
ATOM 606 C C . PRO A 1 86 ? 1.566 -5.167 -7.004 1.00 87.31 86 PRO A C 1
ATOM 608 O O . PRO A 1 86 ? 2.486 -4.730 -7.689 1.00 87.31 86 PRO A O 1
ATOM 611 N N . LEU A 1 87 ? 1.065 -6.393 -7.179 1.00 88.25 87 LEU A N 1
ATOM 612 C CA . LEU A 1 87 ? 1.575 -7.326 -8.180 1.00 88.25 87 LEU A CA 1
ATOM 613 C C . LEU A 1 87 ? 1.379 -6.757 -9.587 1.00 88.25 87 LEU A C 1
ATOM 615 O O . LEU A 1 87 ? 2.318 -6.749 -10.383 1.00 88.25 87 LEU A O 1
ATOM 619 N N . ALA A 1 88 ? 0.189 -6.228 -9.874 1.00 89.81 88 ALA A N 1
ATOM 620 C CA . ALA A 1 88 ? -0.116 -5.577 -11.142 1.00 89.81 88 ALA A CA 1
ATOM 621 C C . ALA A 1 88 ? 0.693 -4.282 -11.332 1.00 89.81 88 ALA A C 1
ATOM 623 O O . ALA A 1 88 ? 1.234 -4.047 -12.411 1.00 89.81 88 ALA A O 1
ATOM 624 N N . PHE A 1 89 ? 0.835 -3.475 -10.280 1.00 88.75 89 PHE A N 1
ATOM 625 C CA . PHE A 1 89 ? 1.555 -2.203 -10.301 1.00 88.75 89 PHE A CA 1
ATOM 626 C C . PHE A 1 89 ? 3.053 -2.376 -10.593 1.00 88.75 89 PHE A C 1
ATOM 628 O O . PHE A 1 89 ? 3.571 -1.783 -11.540 1.00 88.75 89 PHE A O 1
ATOM 635 N N . TYR A 1 90 ? 3.745 -3.247 -9.851 1.00 86.19 90 TYR A N 1
ATOM 636 C CA . TYR A 1 90 ? 5.161 -3.531 -10.105 1.00 86.19 90 TYR A CA 1
ATOM 637 C C . TYR A 1 90 ? 5.373 -4.254 -11.440 1.00 86.19 90 TYR A C 1
ATOM 639 O O . TYR A 1 90 ? 6.365 -3.999 -12.122 1.00 86.19 90 TYR A O 1
ATOM 647 N N . SER A 1 91 ? 4.436 -5.108 -11.867 1.00 87.06 91 SER A N 1
ATOM 648 C CA . SER A 1 91 ? 4.498 -5.715 -13.204 1.00 87.06 91 SER A CA 1
ATOM 649 C C . SER A 1 91 ? 4.353 -4.665 -14.311 1.00 87.06 91 SER A C 1
ATOM 651 O O . SER A 1 91 ? 5.101 -4.695 -15.283 1.00 87.06 91 SER A O 1
ATOM 653 N N . SER A 1 92 ? 3.452 -3.691 -14.152 1.00 88.25 92 SER A N 1
ATOM 654 C CA . SER A 1 92 ? 3.295 -2.559 -15.077 1.00 88.25 92 SER A CA 1
ATOM 655 C C . SER A 1 92 ? 4.591 -1.754 -15.202 1.00 88.25 92 SER A C 1
ATOM 657 O O . SER A 1 92 ? 5.045 -1.483 -16.313 1.00 88.25 92 SER A O 1
ATOM 659 N N . MET A 1 93 ? 5.255 -1.460 -14.079 1.00 88.19 93 MET A N 1
ATOM 660 C CA . MET A 1 93 ? 6.568 -0.802 -14.077 1.00 88.19 93 MET A CA 1
ATOM 661 C C . MET A 1 93 ? 7.643 -1.612 -14.808 1.00 88.19 93 MET A C 1
ATOM 663 O O . MET A 1 93 ? 8.504 -1.028 -15.462 1.00 88.19 93 MET A O 1
ATOM 667 N N . HIS A 1 94 ? 7.598 -2.942 -14.703 1.00 84.56 94 HIS A N 1
ATOM 668 C CA . HIS A 1 94 ? 8.545 -3.828 -15.373 1.00 84.56 94 HIS A CA 1
ATOM 669 C C . HIS A 1 94 ? 8.343 -3.864 -16.896 1.00 84.56 94 HIS A C 1
ATOM 671 O O . HIS A 1 94 ? 9.322 -3.797 -17.632 1.00 84.56 94 HIS A O 1
ATOM 677 N N . TYR A 1 95 ? 7.094 -3.927 -17.377 1.00 86.88 95 TYR A N 1
ATOM 678 C CA . TYR A 1 95 ? 6.792 -4.040 -18.812 1.00 86.88 95 TYR A CA 1
ATOM 679 C C . TYR A 1 95 ? 6.729 -2.698 -19.553 1.00 86.88 95 TYR A C 1
ATOM 681 O O . TYR A 1 95 ? 7.227 -2.593 -20.670 1.00 86.88 95 TYR A O 1
ATOM 689 N N . ALA A 1 96 ? 6.111 -1.674 -18.960 1.00 88.25 96 ALA A N 1
ATOM 690 C CA . ALA A 1 96 ? 5.930 -0.358 -19.582 1.00 88.25 96 ALA A CA 1
ATOM 691 C C . ALA A 1 96 ? 7.021 0.653 -19.184 1.00 88.25 96 ALA A C 1
ATOM 693 O O . ALA A 1 96 ? 7.068 1.762 -19.715 1.00 88.25 96 ALA A O 1
ATOM 694 N N . GLY A 1 97 ? 7.890 0.288 -18.239 1.00 85.69 97 GLY A N 1
ATOM 695 C CA . GLY A 1 97 ? 8.844 1.191 -17.607 1.00 85.69 97 GLY A CA 1
ATOM 696 C C . GLY A 1 97 ? 8.234 1.950 -16.426 1.00 85.69 97 GLY A C 1
ATOM 697 O O . GLY A 1 97 ? 7.031 2.208 -16.364 1.00 85.69 97 GLY A O 1
ATOM 698 N N . ILE A 1 98 ? 9.087 2.337 -15.474 1.00 84.06 98 ILE A N 1
ATOM 699 C CA . ILE A 1 98 ? 8.675 2.912 -14.183 1.00 84.06 98 ILE A CA 1
ATOM 700 C C . ILE A 1 98 ? 7.854 4.192 -14.374 1.00 84.06 98 ILE A C 1
ATOM 702 O O . ILE A 1 98 ? 6.803 4.341 -13.755 1.00 84.06 98 ILE A O 1
ATOM 706 N N . THR A 1 99 ? 8.290 5.100 -15.252 1.00 88.94 99 THR A N 1
ATOM 707 C CA . THR A 1 99 ? 7.609 6.383 -15.488 1.00 88.94 99 THR A CA 1
ATOM 708 C C . THR A 1 99 ? 6.200 6.188 -16.044 1.00 88.94 99 THR A C 1
ATOM 710 O O . THR A 1 99 ? 5.239 6.686 -15.461 1.00 88.94 99 THR A O 1
ATOM 713 N N . ILE A 1 100 ? 6.062 5.440 -17.144 1.00 91.44 100 ILE A N 1
ATOM 714 C CA . ILE A 1 100 ? 4.769 5.221 -17.807 1.00 91.44 100 ILE A CA 1
ATOM 715 C C . ILE A 1 100 ? 3.858 4.384 -16.906 1.00 91.44 100 ILE A C 1
ATOM 717 O O . ILE A 1 100 ? 2.717 4.772 -16.658 1.00 91.44 100 ILE A O 1
ATOM 721 N N . GLY A 1 101 ? 4.380 3.286 -16.348 1.00 87.69 101 GLY A N 1
ATOM 722 C CA . GLY A 1 101 ? 3.632 2.404 -15.457 1.00 87.69 101 GLY A CA 1
ATOM 723 C C . GLY A 1 101 ? 3.078 3.135 -14.233 1.00 87.69 101 GLY A C 1
ATOM 724 O O . GLY A 1 101 ? 1.908 2.954 -13.895 1.00 87.69 101 GLY A O 1
ATOM 725 N N . THR A 1 102 ? 3.865 4.022 -13.613 1.00 88.31 102 THR A N 1
ATOM 726 C CA . THR A 1 102 ? 3.420 4.809 -12.448 1.00 88.31 102 THR A CA 1
ATOM 727 C C . THR A 1 102 ? 2.350 5.827 -12.825 1.00 88.31 102 THR A C 1
ATOM 729 O O . THR A 1 102 ? 1.295 5.860 -12.195 1.00 88.31 102 THR A O 1
ATOM 732 N N . VAL A 1 103 ? 2.601 6.647 -13.854 1.00 91.81 103 VAL A N 1
ATOM 733 C CA . VAL A 1 103 ? 1.688 7.734 -14.246 1.00 91.81 103 VAL A CA 1
ATOM 734 C C . VAL A 1 103 ? 0.339 7.181 -14.689 1.00 91.81 103 VAL A C 1
ATOM 736 O O . VAL A 1 103 ? -0.689 7.696 -14.264 1.00 91.81 103 VAL A O 1
ATOM 739 N N . VAL A 1 104 ? 0.323 6.113 -15.490 1.00 93.31 104 VAL A N 1
ATOM 740 C CA . VAL A 1 104 ? -0.930 5.501 -15.952 1.00 93.31 104 VAL A CA 1
ATOM 741 C C . VAL A 1 104 ? -1.680 4.854 -14.789 1.00 93.31 104 VAL A C 1
ATOM 743 O O . VAL A 1 104 ? -2.879 5.088 -14.638 1.00 93.31 104 VAL A O 1
ATOM 746 N N . SER A 1 105 ? -0.996 4.087 -13.935 1.00 90.31 105 SER A N 1
ATOM 747 C CA . SER A 1 105 ? -1.656 3.386 -12.824 1.00 90.31 105 SER A CA 1
ATOM 748 C C . SER A 1 105 ? -2.240 4.360 -11.797 1.00 90.31 105 SER A C 1
ATOM 750 O O . SER A 1 105 ? -3.385 4.208 -11.388 1.00 90.31 105 SER A O 1
ATOM 752 N N . ILE A 1 106 ? -1.481 5.387 -11.405 1.00 90.12 106 ILE A N 1
ATOM 753 C CA . ILE A 1 106 ? -1.934 6.369 -10.408 1.00 90.12 106 ILE A CA 1
ATOM 754 C C . ILE A 1 106 ? -2.908 7.370 -11.021 1.00 90.12 106 ILE A C 1
ATOM 756 O O . ILE A 1 106 ? -3.925 7.689 -10.411 1.00 90.12 106 ILE A O 1
ATOM 760 N N . GLY A 1 107 ? -2.624 7.851 -12.231 1.00 92.56 107 GLY A N 1
ATOM 761 C CA . GLY A 1 107 ? -3.439 8.861 -12.902 1.00 92.56 107 GLY A CA 1
ATOM 762 C C . GLY A 1 107 ? -4.829 8.360 -13.290 1.00 92.56 107 GLY A C 1
ATOM 763 O O . GLY A 1 107 ? -5.770 9.149 -13.315 1.00 92.56 107 GLY A O 1
ATOM 764 N N . SER A 1 108 ? -4.988 7.059 -13.556 1.00 93.62 108 SER A N 1
ATOM 765 C CA . SER A 1 108 ? -6.291 6.469 -13.899 1.00 93.62 108 SER A CA 1
ATOM 766 C C . SER A 1 108 ? -7.146 6.087 -12.687 1.00 93.62 108 SER A C 1
ATOM 768 O O . SER A 1 108 ? -8.363 5.964 -12.829 1.00 93.62 108 SER A O 1
ATOM 770 N N . ALA A 1 109 ? -6.559 5.944 -11.493 1.00 91.69 109 ALA A N 1
ATOM 771 C CA . ALA A 1 109 ? -7.279 5.490 -10.303 1.00 91.69 109 ALA A CA 1
ATOM 772 C C . ALA A 1 109 ? -8.508 6.357 -9.941 1.00 91.69 109 ALA A C 1
ATOM 774 O O . ALA A 1 109 ? -9.562 5.771 -9.689 1.00 91.69 109 ALA A O 1
ATOM 775 N N . PRO A 1 110 ? -8.460 7.709 -9.984 1.00 93.62 110 PRO A N 1
ATOM 776 C CA . PRO A 1 110 ? -9.635 8.539 -9.698 1.00 93.62 110 PRO A CA 1
ATOM 777 C C . PRO A 1 110 ? -10.770 8.353 -10.711 1.00 93.62 110 PRO A C 1
ATOM 779 O O . PRO A 1 110 ? -11.937 8.372 -10.336 1.00 93.62 110 PRO A O 1
ATOM 782 N N . LEU A 1 111 ? -10.438 8.143 -11.991 1.00 94.25 111 LEU A N 1
ATOM 783 C CA . LEU A 1 111 ? -11.435 7.911 -13.041 1.00 94.25 111 LEU A CA 1
ATOM 784 C C . LEU A 1 111 ? -12.151 6.578 -12.822 1.00 94.25 111 LEU A C 1
ATOM 786 O O . LEU A 1 111 ? -13.375 6.518 -12.898 1.00 94.25 111 LEU A O 1
ATOM 790 N N . ILE A 1 112 ? -11.395 5.520 -12.512 1.00 92.69 112 ILE A N 1
ATOM 791 C CA . ILE A 1 112 ? -11.967 4.208 -12.190 1.00 92.69 112 ILE A CA 1
ATOM 792 C C . ILE A 1 112 ? -12.816 4.299 -10.918 1.00 92.69 112 ILE A C 1
ATOM 794 O O . ILE A 1 112 ? -13.923 3.770 -10.902 1.00 92.69 112 ILE A O 1
ATOM 798 N N . ALA A 1 113 ? -12.343 5.002 -9.884 1.00 91.94 113 ALA A N 1
ATOM 799 C CA . ALA A 1 113 ? -13.097 5.210 -8.651 1.00 91.94 113 ALA A CA 1
ATOM 800 C C . ALA A 1 113 ? -14.442 5.908 -8.912 1.00 91.94 113 ALA A C 1
ATOM 802 O O . ALA A 1 113 ? -15.462 5.405 -8.462 1.00 91.94 113 ALA A O 1
ATOM 803 N N . ALA A 1 114 ? -14.462 6.981 -9.711 1.00 93.31 114 ALA A N 1
ATOM 804 C CA . ALA A 1 114 ? -15.693 7.692 -10.068 1.00 93.31 114 ALA A CA 1
ATOM 805 C C . ALA A 1 114 ? -16.679 6.821 -10.868 1.00 93.31 114 ALA A C 1
ATOM 807 O O . ALA A 1 114 ? -17.895 6.923 -10.709 1.00 93.31 114 ALA A O 1
ATOM 808 N N . VAL A 1 115 ? -16.166 5.949 -11.742 1.00 95.88 115 VAL A N 1
ATOM 809 C CA . VAL A 1 115 ? -16.999 4.982 -12.468 1.00 95.88 115 VAL A CA 1
ATOM 810 C C . VAL A 1 115 ? -17.591 3.952 -11.508 1.00 95.88 115 VAL A C 1
ATOM 812 O O . VAL A 1 115 ? -18.784 3.681 -11.592 1.00 95.88 115 VAL A O 1
ATOM 815 N N . LEU A 1 116 ? -16.787 3.395 -10.597 1.00 91.31 116 LEU A N 1
ATOM 816 C CA . LEU A 1 116 ? -17.261 2.440 -9.594 1.00 91.31 116 LEU A CA 1
ATOM 817 C C . LEU A 1 116 ? -18.305 3.076 -8.669 1.00 91.31 116 LEU A C 1
ATOM 819 O O . LEU A 1 116 ? -19.364 2.490 -8.493 1.00 91.31 116 LEU A O 1
ATOM 823 N N . GLU A 1 117 ? -18.045 4.278 -8.151 1.00 92.94 117 GLU A N 1
ATOM 824 C CA . GLU A 1 117 ? -18.994 5.051 -7.339 1.00 92.94 117 GLU A CA 1
ATOM 825 C C . GLU A 1 117 ? -20.339 5.170 -8.063 1.00 92.94 117 GLU A C 1
ATOM 827 O O . GLU A 1 117 ? -21.353 4.734 -7.541 1.00 92.94 117 GLU A O 1
ATOM 832 N N . ARG A 1 118 ? -20.349 5.575 -9.339 1.00 93.56 118 ARG A N 1
ATOM 833 C CA . ARG A 1 118 ? -21.585 5.674 -10.134 1.00 93.56 118 ARG A CA 1
ATOM 834 C C . ARG A 1 118 ? -22.378 4.364 -10.281 1.00 93.56 118 ARG A C 1
ATOM 836 O O . ARG A 1 118 ? -23.573 4.423 -10.563 1.00 93.56 118 ARG A O 1
ATOM 843 N N . PHE A 1 119 ? -21.731 3.204 -10.208 1.00 93.50 119 PHE A N 1
ATOM 844 C CA . PHE A 1 119 ? -22.403 1.908 -10.356 1.00 93.50 119 PHE A CA 1
ATOM 845 C C . PHE A 1 119 ? -22.812 1.273 -9.023 1.00 93.50 119 PHE A C 1
ATOM 847 O O . PHE A 1 119 ? -23.655 0.373 -9.037 1.00 93.50 119 PHE A O 1
ATOM 854 N N . PHE A 1 120 ? -22.191 1.680 -7.915 1.00 87.12 120 PHE A N 1
ATOM 855 C CA . PHE A 1 120 ? -22.348 1.043 -6.607 1.00 87.12 120 PHE A CA 1
ATOM 856 C C . PHE A 1 120 ? -22.942 1.957 -5.521 1.00 87.12 120 PHE A C 1
ATOM 858 O O . PHE A 1 120 ? -23.353 1.412 -4.495 1.00 87.12 120 PHE A O 1
ATOM 865 N N . ASP A 1 121 ? -23.022 3.274 -5.747 1.00 71.44 121 ASP A N 1
ATOM 866 C CA . ASP A 1 121 ? -23.908 4.204 -5.017 1.00 71.44 121 ASP A CA 1
ATOM 867 C C . ASP A 1 121 ? -25.327 4.219 -5.613 1.00 71.44 121 ASP A C 1
ATOM 869 O O . ASP A 1 121 ? -26.293 4.312 -4.817 1.00 71.44 121 ASP A O 1
#

pLDDT: mean 86.55, std 11.35, range [40.22, 95.88]

Foldseek 3Di:
DVVVVVVVVVVVVVVVVVCVVVVVVLLVVLVVCVVDDQLRSLCCVLVVVVVVVCVVCVVVCVVCVVVCVVCVVVVVVVVVCSSVLSSQLSVLCVPVNVVVSVCCSVVCVVVVVVVVVVVPD

Sequence (121 aa):
MISVI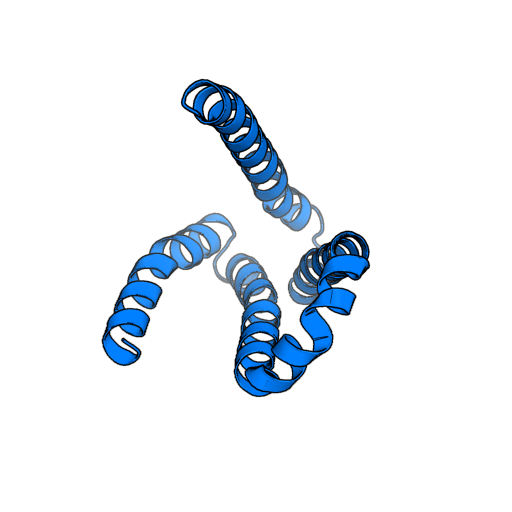KNSSYGGTIAILVASFLWGTTGTAAAFAPTLGPLAIGAVAMGGGGLLQALIASQAIREHRQFIGRNISIILLGVVAVGIYPLAFYSSMHYAGITIGTVVSIGSAPLIAAVLERFFD